Protein AF-W1Y829-F1 (afdb_monomer_lite)

Sequence (72 aa):
STEYFDSAALGAKKLTALLNAEKKQCPKEWVILAGFSQGSQAITQALAQTDTPQRLAGAILAGNPDHYPGQN

pLDDT: mean 86.01, std 12.17, range [52.19, 96.62]

Organism: NCBI:txid408170

Foldseek 3Di:
DCVLVVVLCVLLVVVLVVQVVCCVVPVPDEDEAEAEESRLSSVVSNVVPDPDRHNHPYYHYYNYPPDDPPDD

Secondary structure (DSSP, 8-state):
--HHHHHHHHHHHHHHHHHHHHHHH-TT-EEEEEEETHHHHHHHHHHHTS---SEEEEEEEES-TT--TT--

InterPro domains:
  IPR000675 Cutinase/acetylxylan esterase [PF01083] (4-67)
  IPR029058 Alpha/Beta hydrolase fold [G3DSA:3.40.50.1820] (1-72)
  IPR029058 Alpha/Beta hydrolase fold [SSF53474] (4-70)

Structure (mmCIF, N/CA/C/O backbone):
data_AF-W1Y829-F1
#
_entry.id   AF-W1Y829-F1
#
loop_
_atom_site.group_PDB
_atom_site.id
_atom_site.type_symbol
_atom_site.label_atom_id
_atom_site.label_alt_id
_atom_site.label_comp_id
_atom_site.label_asym_id
_atom_site.label_entity_id
_atom_site.label_seq_id
_atom_site.pdbx_PDB_ins_code
_atom_site.Cartn_x
_atom_site.Cartn_y
_atom_site.Cartn_z
_atom_site.occupancy
_atom_site.B_iso_or_equiv
_atom_site.auth_seq_id
_atom_site.auth_comp_id
_atom_site.auth_asym_id
_atom_site.auth_atom_id
_atom_site.pdbx_PDB_model_num
ATOM 1 N N . SER A 1 1 ? 20.076 9.816 -10.384 1.00 52.19 1 SER A N 1
ATOM 2 C CA . SER A 1 1 ? 19.491 10.669 -9.333 1.00 52.19 1 SER A CA 1
ATOM 3 C C . SER A 1 1 ? 18.649 9.782 -8.435 1.00 52.19 1 SER A C 1
ATOM 5 O O . SER A 1 1 ? 17.844 9.030 -8.972 1.00 52.19 1 SER A O 1
ATOM 7 N N . THR A 1 2 ? 18.887 9.778 -7.121 1.00 56.78 2 THR A N 1
ATOM 8 C CA . THR A 1 2 ? 18.163 8.939 -6.143 1.00 56.78 2 THR A CA 1
ATOM 9 C C . THR A 1 2 ? 16.812 9.523 -5.733 1.00 56.78 2 THR A C 1
ATOM 11 O O . THR A 1 2 ? 15.993 8.783 -5.200 1.00 56.78 2 THR A O 1
ATOM 14 N N . GLU A 1 3 ? 16.526 10.786 -6.086 1.00 61.38 3 GLU A N 1
ATOM 15 C CA . GLU A 1 3 ? 15.276 11.480 -5.734 1.00 61.38 3 GLU A CA 1
ATOM 16 C C . GLU A 1 3 ? 14.007 10.700 -6.112 1.00 61.38 3 GLU A C 1
ATOM 18 O O . GLU A 1 3 ? 13.014 10.756 -5.394 1.00 61.38 3 GLU A O 1
ATOM 23 N N . TYR A 1 4 ? 14.037 9.943 -7.216 1.00 56.25 4 TYR A N 1
ATOM 24 C CA . TYR A 1 4 ? 12.914 9.101 -7.642 1.00 56.25 4 TYR A CA 1
ATOM 25 C C . TYR A 1 4 ? 12.613 7.965 -6.651 1.00 56.25 4 TYR A C 1
ATOM 27 O O . TYR A 1 4 ? 11.454 7.670 -6.371 1.00 56.25 4 TYR A O 1
ATOM 35 N N . PHE A 1 5 ? 13.649 7.317 -6.115 1.00 59.38 5 PHE A N 1
ATOM 36 C CA . PHE A 1 5 ? 13.481 6.269 -5.106 1.00 59.38 5 PHE A CA 1
ATOM 37 C C . PHE A 1 5 ? 13.154 6.878 -3.740 1.00 59.38 5 PHE A C 1
ATOM 39 O O . PHE A 1 5 ? 12.337 6.329 -2.998 1.00 59.38 5 PHE A O 1
ATOM 46 N N . ASP A 1 6 ? 13.710 8.058 -3.453 1.00 71.44 6 ASP A N 1
ATOM 47 C CA . ASP A 1 6 ? 13.415 8.814 -2.238 1.00 71.44 6 ASP A CA 1
ATOM 48 C C . ASP A 1 6 ? 11.938 9.247 -2.192 1.00 71.44 6 ASP A C 1
ATOM 50 O O . ASP A 1 6 ? 11.314 9.215 -1.127 1.00 71.44 6 ASP A O 1
ATOM 54 N N . SER A 1 7 ? 11.331 9.591 -3.336 1.00 80.38 7 SER A N 1
ATOM 55 C CA . SER A 1 7 ? 9.932 10.029 -3.389 1.00 80.38 7 SER A CA 1
ATOM 56 C C . SER A 1 7 ? 8.930 8.885 -3.208 1.00 80.38 7 SER A C 1
ATOM 58 O O . SER A 1 7 ? 7.937 9.069 -2.500 1.00 80.38 7 SER A O 1
ATOM 60 N N . ALA A 1 8 ? 9.195 7.695 -3.762 1.00 87.06 8 ALA A N 1
ATOM 61 C CA . ALA A 1 8 ? 8.354 6.512 -3.549 1.00 87.06 8 ALA A CA 1
ATOM 62 C C . ALA A 1 8 ? 8.387 6.049 -2.082 1.00 87.06 8 ALA A C 1
ATOM 64 O O . ALA A 1 8 ? 7.333 5.874 -1.466 1.00 87.06 8 ALA A O 1
ATOM 65 N N . ALA A 1 9 ? 9.584 5.950 -1.491 1.00 90.50 9 ALA A N 1
ATOM 66 C CA . ALA A 1 9 ? 9.756 5.555 -0.094 1.00 90.50 9 ALA A CA 1
ATOM 67 C C . ALA A 1 9 ? 9.143 6.581 0.877 1.00 90.50 9 ALA A C 1
ATOM 69 O O . ALA A 1 9 ? 8.486 6.214 1.857 1.00 90.50 9 ALA A O 1
ATOM 70 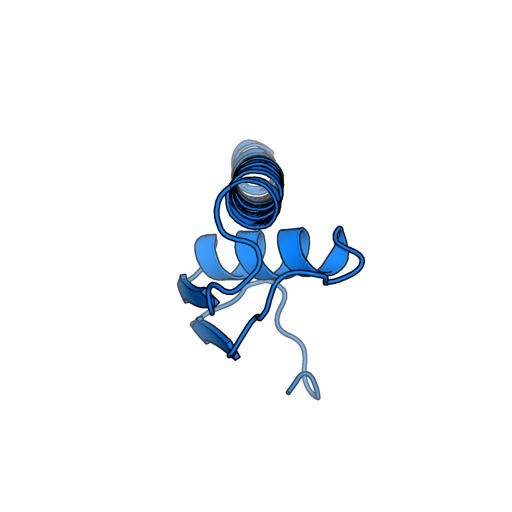N N . LEU A 1 10 ? 9.298 7.881 0.596 1.00 92.56 10 LEU A N 1
ATOM 71 C CA . LEU A 1 10 ? 8.637 8.936 1.364 1.00 92.56 10 LEU A CA 1
ATOM 72 C C . LEU A 1 10 ? 7.109 8.854 1.241 1.00 92.56 10 LEU A C 1
ATOM 74 O O . LEU A 1 10 ? 6.408 9.029 2.242 1.00 92.56 10 LEU A O 1
ATOM 78 N N . GLY A 1 11 ? 6.595 8.582 0.039 1.00 92.06 11 GLY A N 1
ATOM 79 C CA . GLY A 1 11 ? 5.173 8.352 -0.212 1.00 92.06 11 GLY A CA 1
ATOM 80 C C . GLY A 1 11 ? 4.637 7.181 0.606 1.00 92.06 11 GLY A C 1
ATOM 81 O O . GLY A 1 11 ? 3.643 7.338 1.317 1.00 92.06 11 GLY A O 1
ATOM 82 N N . ALA A 1 12 ? 5.349 6.052 0.595 1.00 92.94 12 ALA A N 1
ATOM 83 C CA . ALA A 1 12 ? 5.013 4.877 1.387 1.00 92.94 12 ALA A CA 1
ATOM 84 C C . ALA A 1 12 ? 4.971 5.201 2.888 1.00 92.94 12 ALA A C 1
ATOM 86 O O . ALA A 1 12 ? 3.977 4.932 3.559 1.00 92.94 12 ALA A O 1
ATOM 87 N N . LYS A 1 13 ? 5.999 5.886 3.409 1.00 92.75 13 LYS A N 1
ATOM 88 C CA . LYS A 1 13 ? 6.064 6.303 4.819 1.00 92.75 13 LYS A CA 1
ATOM 89 C C . LYS A 1 13 ? 4.884 7.191 5.222 1.00 92.75 13 LYS A C 1
ATOM 91 O O . LYS A 1 13 ? 4.300 6.994 6.289 1.00 92.75 13 LYS A O 1
ATOM 96 N N . LYS A 1 14 ? 4.535 8.180 4.392 1.00 93.50 14 LYS A N 1
ATOM 97 C CA . LYS A 1 14 ? 3.407 9.090 4.653 1.00 93.50 14 LYS A CA 1
ATOM 98 C C . LYS A 1 14 ? 2.067 8.358 4.606 1.00 93.50 14 LYS A C 1
ATOM 100 O O . LYS A 1 14 ? 1.238 8.586 5.483 1.00 93.50 14 LYS A O 1
ATOM 105 N N . LEU A 1 15 ? 1.876 7.464 3.636 1.00 93.06 15 LEU A N 1
ATOM 106 C CA . LEU A 1 15 ? 0.666 6.652 3.529 1.00 93.06 15 LEU A CA 1
ATOM 107 C C . LEU A 1 15 ? 0.507 5.732 4.746 1.00 93.06 15 LEU A C 1
ATOM 109 O O . LEU A 1 15 ? -0.554 5.719 5.361 1.00 93.06 15 LEU A O 1
ATOM 113 N N . THR A 1 16 ? 1.570 5.044 5.165 1.00 92.25 16 THR A N 1
ATOM 114 C CA . THR A 1 16 ? 1.559 4.214 6.378 1.00 92.25 16 THR A CA 1
ATOM 115 C C . THR A 1 16 ? 1.212 5.028 7.626 1.00 92.25 16 THR A C 1
ATOM 117 O O . THR A 1 16 ? 0.432 4.577 8.466 1.00 92.25 16 THR A O 1
ATOM 120 N N . ALA A 1 17 ? 1.754 6.242 7.764 1.00 91.69 17 ALA A N 1
ATOM 121 C CA . ALA A 1 17 ? 1.416 7.126 8.879 1.00 91.69 17 ALA A CA 1
ATOM 122 C C . ALA A 1 17 ? -0.070 7.529 8.871 1.00 91.69 17 ALA A C 1
ATOM 124 O O . ALA A 1 17 ? -0.707 7.496 9.924 1.00 91.69 17 ALA A O 1
ATOM 125 N N . LEU A 1 18 ? -0.621 7.851 7.696 1.00 91.56 18 LEU A N 1
ATOM 126 C CA . LEU A 1 18 ? -2.035 8.186 7.524 1.00 91.56 18 LEU A CA 1
ATOM 127 C C . LEU A 1 18 ? -2.945 7.005 7.882 1.00 91.56 18 LEU A C 1
ATOM 129 O O . LEU A 1 18 ? -3.821 7.154 8.725 1.00 91.56 18 LEU A O 1
ATOM 133 N N . LEU A 1 19 ? -2.697 5.819 7.321 1.00 89.88 19 LEU A N 1
ATOM 134 C CA . LEU A 1 19 ? -3.500 4.620 7.595 1.00 89.88 19 LEU A CA 1
ATOM 135 C C . LEU A 1 19 ? -3.480 4.248 9.087 1.00 89.88 19 LEU A C 1
ATOM 137 O O . LEU A 1 19 ? -4.498 3.877 9.667 1.00 89.88 19 LEU A O 1
ATOM 141 N N . ASN A 1 20 ? -2.336 4.415 9.756 1.00 89.69 20 ASN A N 1
ATOM 142 C CA . ASN A 1 20 ? -2.235 4.198 11.199 1.00 89.69 20 ASN A CA 1
ATOM 143 C C . ASN A 1 20 ? -3.005 5.235 12.029 1.00 89.69 20 ASN A C 1
ATOM 145 O O . ASN A 1 20 ? -3.507 4.895 13.104 1.00 89.69 20 ASN A O 1
ATOM 149 N N . ALA A 1 21 ? -3.076 6.487 11.571 1.00 90.38 21 ALA A N 1
ATOM 150 C CA . ALA A 1 21 ? -3.885 7.521 12.208 1.00 90.38 21 ALA A CA 1
ATOM 151 C C . ALA A 1 21 ? -5.383 7.227 12.025 1.00 90.38 21 ALA A C 1
ATOM 153 O O . ALA A 1 21 ? -6.113 7.162 13.016 1.00 90.38 21 ALA A O 1
ATOM 154 N N . GLU A 1 22 ? -5.807 6.923 10.797 1.00 89.75 22 GLU A N 1
ATOM 155 C CA . GLU A 1 22 ? -7.198 6.590 10.470 1.00 89.75 22 GLU A CA 1
ATOM 156 C C . GLU A 1 22 ? -7.672 5.324 11.183 1.00 89.75 22 GLU A C 1
ATOM 158 O O . GLU A 1 22 ? -8.753 5.303 11.759 1.00 89.75 22 GLU A O 1
ATOM 163 N N . LYS A 1 23 ? -6.838 4.284 11.288 1.00 88.19 23 LYS A N 1
ATOM 164 C CA . LYS A 1 23 ? -7.171 3.086 12.074 1.00 88.19 23 LYS A CA 1
ATOM 165 C C . LYS A 1 23 ? -7.507 3.413 13.537 1.00 88.19 23 LYS A C 1
ATOM 167 O O . LYS A 1 23 ? -8.364 2.755 14.127 1.00 88.19 23 LYS A O 1
ATOM 172 N N . LYS A 1 24 ? -6.819 4.388 14.145 1.00 89.69 24 LYS A N 1
ATOM 173 C CA . LYS A 1 24 ? -7.066 4.807 15.537 1.00 89.69 24 LYS A CA 1
ATOM 174 C C . LYS A 1 24 ? -8.334 5.649 15.657 1.00 89.69 24 LYS A C 1
ATOM 176 O O . LYS A 1 24 ? -9.074 5.476 16.621 1.00 89.69 24 LYS A O 1
ATOM 181 N N . GLN A 1 25 ? -8.564 6.547 14.704 1.00 92.38 25 GLN A N 1
ATOM 182 C CA . GLN A 1 25 ? -9.692 7.477 14.720 1.00 92.38 25 GLN A CA 1
ATOM 183 C C . GLN A 1 25 ? -11.005 6.807 14.285 1.00 92.38 25 GLN A C 1
ATOM 185 O O . GLN A 1 25 ? -12.051 7.021 14.896 1.00 92.38 25 GLN A O 1
ATOM 190 N N . CYS A 1 26 ? -10.931 5.937 13.281 1.00 91.56 26 CYS A N 1
ATOM 191 C CA . CYS A 1 26 ? -12.048 5.318 12.578 1.00 91.56 26 CYS A CA 1
ATOM 192 C C . CYS A 1 26 ? -11.858 3.787 12.465 1.00 91.56 26 CYS A C 1
ATOM 194 O O . CYS A 1 26 ? -11.769 3.239 11.366 1.00 91.56 26 CYS A O 1
ATOM 196 N N . PRO A 1 27 ? -11.868 3.023 13.575 1.00 88.88 27 PRO A N 1
ATOM 197 C CA . PRO A 1 27 ? -11.515 1.594 13.569 1.00 88.88 27 PRO A CA 1
ATOM 198 C C . PRO A 1 27 ? -12.460 0.685 12.758 1.00 88.88 27 PRO A C 1
ATOM 200 O O . PRO A 1 27 ? -12.171 -0.496 12.564 1.00 88.88 27 PRO A O 1
ATOM 203 N N . LYS A 1 28 ? -13.612 1.197 12.306 1.00 90.56 28 LYS A N 1
ATOM 204 C CA . LYS A 1 28 ? -14.601 0.459 11.499 1.00 90.56 28 LYS A CA 1
ATOM 205 C C . LYS A 1 28 ? -14.615 0.862 10.021 1.00 90.56 28 LYS A C 1
ATOM 207 O O . LYS A 1 28 ? -15.379 0.255 9.267 1.00 90.56 28 LYS A O 1
ATOM 212 N N . GLU A 1 29 ? -13.820 1.851 9.626 1.00 90.69 29 GLU A N 1
ATOM 213 C CA . GLU A 1 29 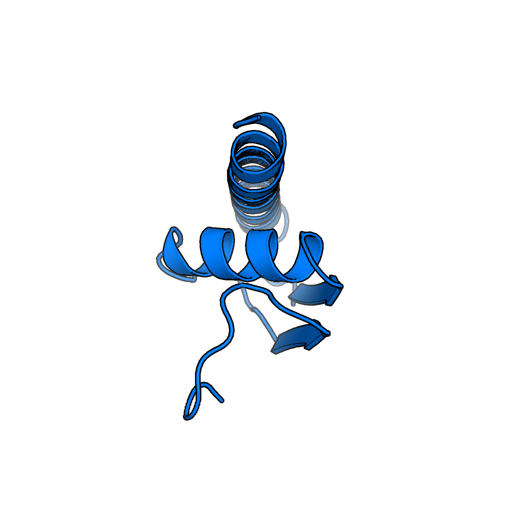? -13.761 2.351 8.253 1.00 90.69 29 GLU A CA 1
ATOM 214 C C . GLU A 1 29 ? -13.162 1.315 7.299 1.00 90.69 29 GLU A C 1
ATOM 216 O O . GLU A 1 29 ? -12.224 0.599 7.658 1.00 90.69 29 GLU A O 1
ATOM 221 N N . TRP A 1 30 ? -13.722 1.258 6.087 1.00 92.94 30 TRP A N 1
ATOM 222 C CA . TRP A 1 30 ? -13.170 0.503 4.969 1.00 92.94 30 TRP A CA 1
ATOM 223 C C . TRP A 1 30 ? -12.342 1.412 4.069 1.00 92.94 30 TRP A C 1
ATOM 225 O O . TRP A 1 30 ? -12.790 2.496 3.707 1.00 92.94 30 TRP A O 1
ATOM 235 N N . VAL A 1 31 ? -11.165 0.940 3.668 1.00 92.25 31 VAL A N 1
ATOM 236 C CA . VAL A 1 31 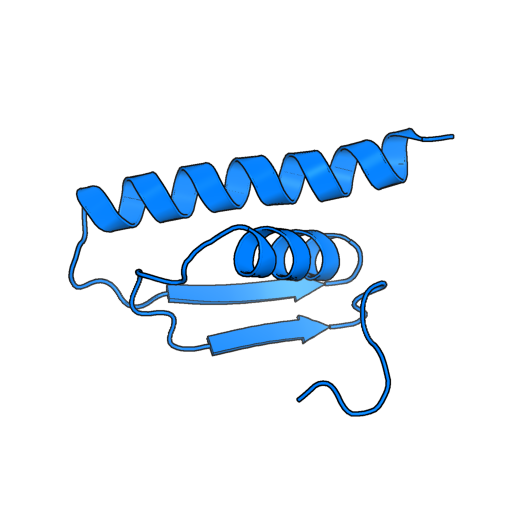? -10.232 1.693 2.823 1.00 92.25 31 VAL A CA 1
ATOM 237 C C . VAL A 1 31 ? -10.120 1.031 1.457 1.00 92.25 31 VAL A C 1
ATOM 239 O O . VAL A 1 31 ? -9.998 -0.188 1.362 1.00 92.25 31 VAL A O 1
ATOM 242 N N . ILE A 1 32 ? -10.120 1.839 0.400 1.00 93.69 32 ILE A N 1
ATOM 243 C CA . ILE A 1 32 ? -9.708 1.431 -0.945 1.00 93.69 32 ILE A CA 1
ATOM 244 C C . ILE A 1 32 ? -8.520 2.302 -1.332 1.00 93.69 32 ILE A C 1
ATOM 246 O O . ILE A 1 32 ? -8.578 3.524 -1.199 1.00 93.69 32 ILE A O 1
ATOM 250 N N . LEU A 1 33 ? -7.451 1.679 -1.819 1.00 94.69 33 LEU A N 1
ATOM 251 C CA . LEU A 1 33 ? -6.281 2.391 -2.326 1.00 94.69 33 LEU A CA 1
ATOM 252 C C . LEU A 1 33 ? -6.262 2.330 -3.851 1.00 94.69 33 LEU A C 1
ATOM 254 O O . LEU A 1 33 ? -6.515 1.286 -4.443 1.00 94.69 33 LEU A O 1
ATOM 258 N N . ALA A 1 34 ? -5.937 3.440 -4.499 1.00 96.62 34 ALA A N 1
ATOM 259 C CA . ALA A 1 34 ? -5.743 3.488 -5.939 1.00 96.62 34 ALA A CA 1
ATOM 260 C C . ALA A 1 34 ? -4.473 4.278 -6.239 1.00 96.62 34 ALA A C 1
ATOM 262 O O . ALA A 1 34 ? -4.291 5.382 -5.727 1.00 96.62 34 ALA A O 1
ATOM 263 N N . GLY A 1 35 ? -3.587 3.710 -7.051 1.00 96.12 35 GLY A N 1
ATOM 264 C CA . GLY A 1 35 ? -2.330 4.348 -7.422 1.00 96.12 35 GLY A CA 1
ATOM 265 C C . GLY A 1 35 ? -2.008 4.143 -8.887 1.00 96.12 35 GLY A C 1
ATOM 266 O O . GLY A 1 35 ? -2.344 3.104 -9.460 1.00 96.12 35 GLY A O 1
ATOM 267 N N . PHE A 1 36 ? -1.291 5.112 -9.453 1.00 95.94 36 PHE A N 1
ATOM 268 C CA . PHE A 1 36 ? -0.719 5.041 -10.791 1.00 95.94 36 PHE A CA 1
ATOM 269 C C . PHE A 1 36 ? 0.795 5.267 -10.750 1.00 95.94 36 PHE A C 1
ATOM 271 O O . PHE A 1 36 ? 1.260 6.162 -10.037 1.00 95.94 36 PHE A O 1
ATOM 278 N N . SER A 1 37 ? 1.557 4.508 -11.543 1.00 94.94 37 SER A N 1
ATOM 279 C CA . SER A 1 37 ? 3.009 4.667 -11.691 1.00 94.94 37 SER A CA 1
ATOM 280 C C . SER A 1 37 ? 3.713 4.648 -10.324 1.00 94.94 37 SER A C 1
ATOM 282 O O . SER A 1 37 ? 3.512 3.726 -9.530 1.00 94.94 37 SER A O 1
AT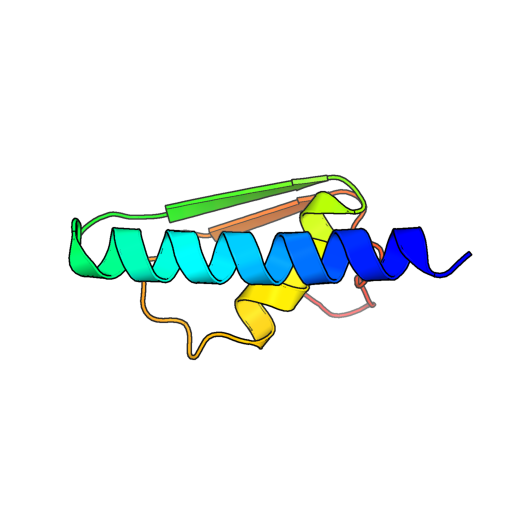OM 284 N N . GLN A 1 38 ? 4.482 5.685 -9.992 1.00 93.75 38 GLN A N 1
ATOM 285 C CA . GLN A 1 38 ? 5.153 5.806 -8.698 1.00 93.75 38 GLN A CA 1
ATOM 286 C C . GLN A 1 38 ? 4.179 5.781 -7.500 1.00 93.75 38 GLN A C 1
ATOM 288 O O . GLN A 1 38 ? 4.534 5.312 -6.422 1.00 93.75 38 GLN A O 1
ATOM 293 N N . GLY A 1 39 ? 2.927 6.220 -7.672 1.00 94.50 39 GLY A N 1
ATOM 294 C CA . GLY A 1 39 ? 1.903 6.115 -6.629 1.00 94.50 39 GLY A 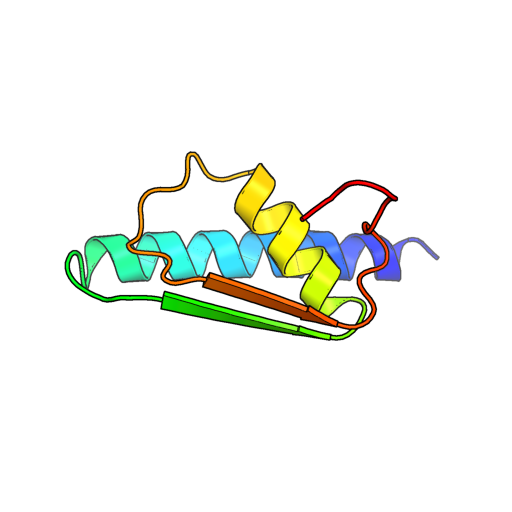CA 1
ATOM 295 C C . GLY A 1 39 ? 1.509 4.666 -6.325 1.00 94.50 39 GLY A C 1
ATOM 296 O O . GLY A 1 39 ? 1.298 4.313 -5.167 1.00 94.50 39 GLY A O 1
ATOM 297 N N . SER A 1 40 ? 1.470 3.799 -7.341 1.00 95.75 40 SER A N 1
ATOM 298 C CA . SER A 1 40 ? 1.269 2.358 -7.136 1.00 95.75 40 SER A CA 1
ATOM 299 C C . SER A 1 40 ? 2.449 1.718 -6.409 1.00 95.75 40 SER A C 1
ATOM 301 O O . SER A 1 40 ? 2.255 0.841 -5.564 1.00 95.75 40 SER A O 1
ATOM 303 N N . GLN A 1 41 ? 3.659 2.192 -6.708 1.00 94.75 41 GLN A N 1
ATOM 304 C CA . GLN A 1 41 ? 4.883 1.773 -6.034 1.00 94.75 41 GLN A CA 1
ATOM 305 C C . GLN A 1 41 ? 4.825 2.105 -4.540 1.00 94.75 41 GLN A C 1
ATOM 307 O O . GLN A 1 41 ? 5.013 1.241 -3.687 1.00 94.75 41 GLN A O 1
ATOM 312 N N . ALA A 1 42 ? 4.461 3.349 -4.215 1.00 94.56 42 ALA A N 1
ATOM 313 C CA . ALA A 1 42 ? 4.313 3.805 -2.839 1.00 94.56 42 ALA A CA 1
ATOM 314 C C . ALA A 1 42 ? 3.264 2.991 -2.062 1.00 94.56 42 ALA A C 1
ATOM 316 O O . ALA A 1 42 ? 3.500 2.648 -0.905 1.00 94.56 42 ALA A O 1
ATOM 317 N N . ILE A 1 43 ? 2.133 2.634 -2.688 1.00 94.19 43 ILE A N 1
ATOM 318 C CA . ILE A 1 43 ? 1.124 1.759 -2.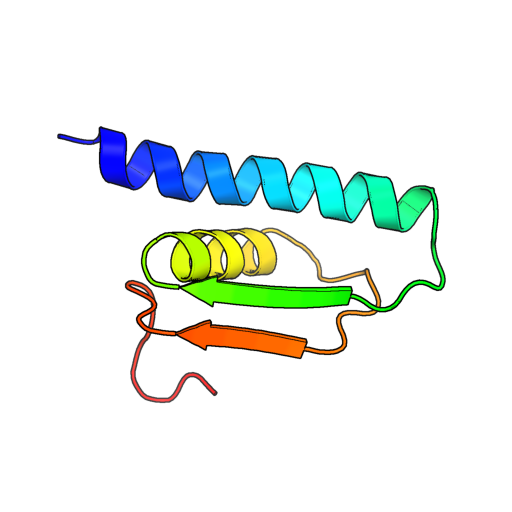066 1.00 94.19 43 ILE A CA 1
ATOM 319 C C . ILE A 1 43 ? 1.688 0.356 -1.822 1.00 94.19 43 ILE A C 1
ATOM 321 O O . ILE A 1 43 ? 1.521 -0.178 -0.729 1.00 94.19 43 ILE A O 1
ATOM 325 N N . THR A 1 44 ? 2.386 -0.226 -2.799 1.00 93.06 44 THR A N 1
ATOM 326 C CA . THR A 1 44 ? 3.002 -1.559 -2.669 1.00 93.06 44 THR A CA 1
ATOM 327 C C . THR A 1 44 ? 3.978 -1.598 -1.496 1.00 93.06 44 THR A C 1
ATOM 329 O O . THR A 1 44 ? 3.893 -2.472 -0.634 1.00 93.06 44 THR A O 1
ATOM 332 N N . GLN A 1 45 ? 4.859 -0.601 -1.417 1.00 92.56 45 GLN A N 1
ATOM 333 C CA . GLN A 1 45 ? 5.847 -0.482 -0.348 1.00 92.56 45 GLN A CA 1
ATOM 334 C C . GLN A 1 45 ? 5.207 -0.201 1.015 1.00 92.56 45 GLN A C 1
ATOM 336 O O . GLN A 1 45 ? 5.668 -0.741 2.019 1.00 92.56 45 GLN A O 1
ATOM 341 N N . ALA A 1 46 ? 4.143 0.608 1.071 1.00 91.75 46 ALA A N 1
ATOM 342 C CA . ALA A 1 46 ? 3.410 0.867 2.309 1.00 91.75 46 ALA A CA 1
ATOM 343 C C . ALA A 1 46 ? 2.755 -0.411 2.846 1.00 91.75 46 ALA A C 1
ATOM 345 O O . ALA A 1 46 ? 2.932 -0.742 4.016 1.00 91.75 46 ALA A O 1
ATOM 346 N N . LEU A 1 47 ? 2.057 -1.155 1.980 1.00 89.69 47 LEU A N 1
ATOM 347 C CA . LEU A 1 47 ? 1.379 -2.397 2.352 1.00 89.69 47 LEU A CA 1
ATOM 348 C C . LEU A 1 47 ? 2.367 -3.483 2.797 1.00 89.69 47 LEU A C 1
ATOM 350 O O . LEU A 1 47 ? 2.065 -4.209 3.739 1.00 89.69 47 LEU A O 1
ATOM 354 N N . ALA A 1 48 ? 3.559 -3.545 2.194 1.00 88.00 48 ALA A N 1
ATOM 355 C CA . ALA A 1 48 ? 4.623 -4.467 2.599 1.00 88.00 48 ALA A CA 1
ATOM 356 C C . ALA A 1 48 ? 5.234 -4.151 3.981 1.00 88.00 48 ALA A C 1
ATOM 358 O O . ALA A 1 48 ? 5.785 -5.040 4.624 1.00 88.00 48 ALA A O 1
ATOM 359 N N . GLN A 1 49 ? 5.154 -2.897 4.442 1.00 78.06 49 GLN A N 1
ATOM 360 C CA . GLN A 1 49 ? 5.681 -2.448 5.741 1.00 78.06 49 GLN A CA 1
ATOM 361 C C . GLN A 1 49 ? 4.643 -2.485 6.869 1.00 78.06 49 GLN A C 1
ATOM 363 O O . GLN A 1 49 ? 4.967 -2.190 8.020 1.00 78.06 49 GLN A O 1
ATOM 368 N N . THR A 1 50 ? 3.388 -2.800 6.553 1.00 67.62 50 THR A N 1
ATOM 369 C CA . THR A 1 50 ? 2.309 -2.883 7.536 1.00 67.62 50 THR A CA 1
ATOM 370 C C . THR A 1 50 ? 1.891 -4.327 7.751 1.00 67.62 50 THR A C 1
ATOM 372 O O . THR A 1 50 ? 1.495 -4.992 6.798 1.00 67.62 50 THR A O 1
ATOM 375 N N . ASP A 1 51 ? 1.857 -4.769 9.009 1.00 66.50 51 ASP A N 1
ATOM 376 C CA . ASP A 1 51 ? 1.076 -5.937 9.432 1.00 66.50 51 ASP A CA 1
ATOM 377 C C . ASP A 1 51 ? -0.404 -5.593 9.229 1.00 66.50 51 ASP A C 1
ATOM 379 O O . ASP A 1 51 ? -1.038 -5.055 10.129 1.00 66.50 51 ASP A O 1
ATOM 383 N N . THR A 1 52 ? -0.915 -5.739 8.008 1.00 62.09 52 THR A N 1
ATOM 384 C CA . THR A 1 52 ? -2.127 -5.075 7.498 1.00 62.09 52 THR A CA 1
ATOM 385 C C . THR A 1 52 ? -3.295 -5.098 8.500 1.00 62.09 52 THR A C 1
ATOM 387 O O . THR A 1 52 ? -3.852 -6.171 8.734 1.00 62.09 52 THR A O 1
ATOM 390 N N . PRO A 1 53 ? -3.717 -3.955 9.099 1.00 53.56 53 PRO A N 1
ATOM 391 C CA . PRO A 1 53 ? -4.732 -4.032 10.148 1.00 53.56 53 PRO A CA 1
ATOM 392 C C . PRO A 1 53 ? -5.788 -2.914 10.099 1.00 53.56 53 PRO A C 1
ATOM 394 O O . PRO A 1 53 ? -6.339 -2.536 11.132 1.00 53.56 53 PRO A O 1
ATOM 397 N N . GLN A 1 54 ? -6.062 -2.369 8.919 1.00 62.84 54 GLN A N 1
ATOM 398 C CA . GLN A 1 54 ? -7.248 -1.558 8.633 1.00 62.84 54 GLN A CA 1
ATOM 399 C C . GLN A 1 54 ? -8.141 -2.386 7.705 1.00 62.84 54 GLN A C 1
ATOM 401 O O . GLN A 1 54 ? -7.634 -3.294 7.044 1.00 62.84 54 GLN A O 1
ATOM 406 N N . ARG A 1 55 ? -9.456 -2.142 7.661 1.00 80.50 55 ARG A N 1
ATOM 407 C CA . ARG A 1 55 ? -10.359 -2.897 6.778 1.00 80.50 55 ARG A CA 1
ATOM 408 C C . ARG A 1 55 ? -10.110 -2.491 5.315 1.00 80.50 55 ARG A C 1
ATOM 410 O O . ARG A 1 55 ? -10.886 -1.752 4.720 1.00 80.50 55 ARG A O 1
ATOM 417 N N . LEU A 1 56 ? -8.981 -2.910 4.752 1.00 88.94 56 LEU A N 1
ATOM 418 C CA . LEU A 1 56 ? -8.621 -2.681 3.361 1.00 88.94 56 LEU A CA 1
ATOM 419 C C . LEU A 1 56 ? -9.549 -3.539 2.502 1.00 88.94 56 LEU A C 1
ATOM 421 O O . LEU A 1 56 ? -9.441 -4.761 2.487 1.00 88.94 56 LEU A O 1
ATOM 425 N N . ALA A 1 57 ? -10.484 -2.888 1.820 1.00 91.38 57 ALA A N 1
ATOM 426 C CA . ALA A 1 57 ? -11.404 -3.538 0.897 1.00 91.38 57 ALA A CA 1
ATOM 427 C C . ALA A 1 57 ? -10.697 -3.949 -0.404 1.00 91.38 57 ALA A C 1
ATOM 429 O O . ALA A 1 57 ? -11.091 -4.925 -1.034 1.00 91.38 57 ALA A O 1
ATOM 430 N N . GLY A 1 58 ? -9.649 -3.221 -0.801 1.00 91.50 58 GLY A N 1
ATOM 431 C CA . GLY A 1 58 ? -8.831 -3.565 -1.958 1.00 91.50 58 GLY A CA 1
ATOM 432 C C . GLY A 1 58 ? -7.849 -2.465 -2.351 1.00 91.50 58 GLY A C 1
ATOM 433 O O . GLY A 1 58 ? -7.901 -1.344 -1.836 1.00 91.50 58 GLY A O 1
ATOM 434 N N . ALA A 1 59 ? -6.961 -2.795 -3.287 1.00 93.25 59 ALA A N 1
ATOM 435 C CA . ALA A 1 59 ? -6.034 -1.854 -3.897 1.00 93.25 59 ALA A CA 1
ATOM 436 C C . ALA A 1 59 ? -6.019 -2.018 -5.424 1.00 93.25 59 ALA A C 1
ATOM 438 O O . ALA A 1 59 ? -5.939 -3.134 -5.929 1.00 93.25 59 ALA A O 1
ATOM 439 N N . ILE A 1 60 ? -6.078 -0.905 -6.155 1.00 95.44 60 ILE A N 1
ATOM 440 C CA . ILE A 1 60 ? -5.982 -0.860 -7.618 1.00 95.44 60 ILE A CA 1
ATOM 441 C C . ILE A 1 60 ? -4.658 -0.191 -7.983 1.00 95.44 60 ILE A C 1
ATOM 443 O O . ILE A 1 60 ? -4.448 0.992 -7.713 1.00 95.44 60 ILE A O 1
ATOM 447 N N . LEU A 1 61 ? -3.755 -0.954 -8.594 1.00 95.44 61 LEU A N 1
ATOM 448 C CA . LEU A 1 61 ? -2.390 -0.527 -8.892 1.00 95.44 61 LEU A CA 1
ATOM 449 C C . LEU A 1 61 ? -2.154 -0.556 -10.404 1.00 95.44 61 LEU A C 1
ATOM 451 O O . LEU A 1 61 ? -2.011 -1.623 -10.993 1.00 95.44 61 LEU A O 1
ATOM 455 N N . ALA A 1 62 ? -2.107 0.613 -11.039 1.00 95.69 62 ALA A N 1
ATOM 456 C CA . ALA A 1 62 ? -1.915 0.731 -12.481 1.00 95.69 62 ALA A CA 1
ATOM 457 C C . ALA A 1 62 ? -0.500 1.220 -12.829 1.00 95.69 62 ALA A C 1
ATOM 459 O O . ALA A 1 62 ? -0.061 2.269 -12.369 1.00 95.69 62 ALA A O 1
ATOM 460 N N . GLY A 1 63 ? 0.215 0.489 -13.688 1.00 94.56 63 GLY A N 1
ATOM 461 C CA . GLY A 1 63 ? 1.568 0.876 -14.111 1.00 94.56 63 GLY A CA 1
ATOM 462 C C . GLY A 1 63 ? 2.605 0.818 -12.986 1.00 94.56 63 GLY A C 1
ATOM 463 O O . GLY A 1 63 ? 3.526 1.627 -12.971 1.00 94.56 63 GLY A O 1
ATOM 464 N N . ASN A 1 64 ? 2.432 -0.098 -12.030 1.00 93.88 64 ASN A N 1
ATOM 465 C CA . ASN A 1 64 ? 3.306 -0.236 -10.871 1.00 93.88 64 ASN A CA 1
ATOM 466 C C . ASN A 1 64 ? 4.724 -0.698 -11.273 1.00 93.88 64 ASN A C 1
ATOM 468 O O . ASN A 1 64 ? 4.853 -1.811 -11.784 1.00 93.88 64 ASN A O 1
ATOM 472 N N . PRO A 1 65 ? 5.780 0.094 -11.004 1.00 92.62 65 PRO A N 1
ATOM 473 C CA . PRO A 1 65 ? 7.166 -0.305 -11.253 1.00 92.62 65 PRO A CA 1
ATOM 474 C C . PRO A 1 65 ? 7.599 -1.561 -10.487 1.00 92.62 65 PRO A C 1
ATOM 476 O O . PRO A 1 65 ? 8.469 -2.282 -10.963 1.00 92.62 65 PRO A O 1
ATOM 479 N N . ASP A 1 66 ? 6.985 -1.835 -9.331 1.00 90.44 66 ASP A N 1
ATOM 480 C CA . ASP A 1 66 ? 7.299 -3.007 -8.502 1.00 90.44 66 ASP A CA 1
ATOM 481 C C . ASP A 1 66 ? 6.523 -4.268 -8.943 1.00 90.44 66 ASP A C 1
ATOM 483 O O . ASP A 1 66 ? 6.612 -5.307 -8.287 1.00 90.44 66 ASP A O 1
ATOM 487 N N . HIS A 1 67 ? 5.732 -4.201 -10.024 1.00 89.00 67 HIS A N 1
ATOM 488 C CA . HIS A 1 67 ? 4.943 -5.343 -10.482 1.00 89.00 67 HIS A CA 1
ATOM 489 C C . HIS A 1 67 ? 5.815 -6.444 -11.090 1.00 89.00 67 HIS A C 1
ATOM 491 O O . HIS A 1 67 ? 6.683 -6.180 -11.923 1.00 89.00 67 HIS A O 1
ATOM 497 N N . TYR A 1 68 ? 5.526 -7.694 -10.731 1.00 88.62 68 TYR A N 1
ATOM 498 C CA . TYR A 1 68 ? 6.172 -8.873 -11.299 1.00 88.62 68 TYR A CA 1
ATOM 499 C C . TYR A 1 68 ? 5.148 -9.953 -11.689 1.00 88.62 68 TYR A C 1
ATOM 501 O O . TYR A 1 68 ? 4.063 -10.022 -11.104 1.00 88.62 68 TYR A O 1
ATOM 509 N N . PRO A 1 69 ? 5.471 -10.820 -12.671 1.00 86.50 69 PRO A N 1
ATOM 510 C CA . PRO A 1 69 ? 4.568 -11.883 -13.099 1.00 86.50 69 PRO A CA 1
ATOM 511 C C . PRO A 1 69 ? 4.142 -12.795 -11.942 1.00 86.50 69 PRO A C 1
ATOM 513 O O . PRO A 1 69 ? 4.977 -13.257 -11.169 1.00 86.50 69 PRO A O 1
ATOM 516 N N . GLY A 1 70 ? 2.842 -13.085 -11.858 1.00 81.00 70 GLY A N 1
ATOM 517 C CA . GLY A 1 70 ? 2.263 -13.933 -10.809 1.00 81.00 70 GLY A CA 1
ATOM 518 C C . GLY A 1 70 ? 1.788 -13.179 -9.564 1.00 81.00 70 GLY A C 1
ATOM 519 O O . GLY A 1 70 ? 1.208 -13.799 -8.678 1.00 81.00 70 GLY A O 1
ATOM 520 N N . GLN A 1 71 ? 1.984 -11.861 -9.505 1.00 74.25 71 GLN A N 1
ATOM 521 C CA . GLN A 1 71 ? 1.431 -11.005 -8.463 1.00 74.25 71 GLN A CA 1
ATOM 522 C C . GLN A 1 71 ? -0.019 -10.618 -8.808 1.00 74.25 71 GLN A C 1
ATOM 524 O O . GLN A 1 71 ? -0.232 -9.690 -9.585 1.00 74.25 71 GLN A O 1
ATOM 529 N N . ASN A 1 72 ? -0.994 -11.331 -8.236 1.00 60.25 72 ASN A N 1
ATOM 530 C CA . ASN A 1 72 ? -2.415 -10.961 -8.203 1.00 60.25 72 ASN A CA 1
ATOM 531 C C . ASN A 1 72 ? -2.935 -11.072 -6.771 1.00 60.25 72 ASN A C 1
ATOM 533 O O . ASN A 1 72 ? -2.802 -12.180 -6.204 1.00 60.25 72 ASN A O 1
#

Radius of gyration: 12.5 Å; chains: 1; bounding box: 34×25×30 Å